Protein AF-A0A8T3M3W5-F1 (afdb_monomer_lite)

pLDDT: mean 84.61, std 10.12, range [53.41, 94.5]

Foldseek 3Di:
DVVVVVVVVLVVQLVVCVPPPPDSVVCLVVVCVVVVHDRPVPD

Radius of gyration: 10.34 Å; chains: 1; bounding box: 22×16×31 Å

Sequence (43 aa):
MELLLQAIIQGVVQGLTEFLPISSSAHLILLPRLLGWDDPFLT

Secondary structure (DSSP, 8-state):
-HHHHHHHHHHHHHHHHTTTTS-HHHHHHHHHHHHT---TTT-

Structure (mmCIF, N/CA/C/O backbone):
data_AF-A0A8T3M3W5-F1
#
_entry.id   AF-A0A8T3M3W5-F1
#
loop_
_atom_site.group_PDB
_atom_site.id
_atom_site.type_symbol
_atom_site.label_atom_id
_atom_site.label_alt_id
_atom_site.label_comp_id
_atom_site.label_asym_id
_atom_site.label_entity_id
_atom_site.label_seq_id
_atom_site.pdbx_PDB_ins_code
_atom_site.Cartn_x
_atom_site.Cartn_y
_atom_site.Cartn_z
_atom_site.occupancy
_atom_site.B_iso_or_equiv
_atom_site.auth_seq_id
_atom_site.auth_comp_id
_atom_site.auth_asym_id
_atom_site.auth_atom_id
_atom_site.pdbx_PDB_model_num
ATOM 1 N N . MET A 1 1 ? -3.533 -1.858 18.999 1.00 53.41 1 MET A N 1
ATOM 2 C CA . MET A 1 1 ? -2.816 -3.087 18.592 1.00 53.41 1 MET A CA 1
ATOM 3 C C . MET A 1 1 ? -2.967 -3.353 17.089 1.00 53.41 1 MET A C 1
ATOM 5 O O . MET A 1 1 ? -1.983 -3.739 16.483 1.00 53.41 1 MET A O 1
ATOM 9 N N . GLU A 1 2 ? -4.130 -3.064 16.483 1.00 70.44 2 GLU A N 1
ATOM 10 C CA . GLU A 1 2 ? -4.400 -3.184 15.029 1.00 70.44 2 GLU A CA 1
ATOM 11 C C . GLU A 1 2 ? -3.458 -2.361 14.121 1.00 70.44 2 GLU A C 1
ATOM 13 O O . GLU A 1 2 ? -2.868 -2.909 13.197 1.00 70.44 2 GLU A O 1
ATOM 18 N N . LEU A 1 3 ? -3.232 -1.071 14.418 1.00 83.25 3 LEU A N 1
ATOM 19 C CA . LEU A 1 3 ? -2.457 -0.156 13.554 1.00 83.25 3 LEU A CA 1
ATOM 20 C C . LEU A 1 3 ? -1.024 -0.620 13.244 1.00 83.25 3 LEU A C 1
ATOM 22 O O . LEU A 1 3 ? -0.560 -0.461 12.121 1.00 83.25 3 LEU A O 1
ATOM 26 N N . LEU A 1 4 ? -0.312 -1.197 14.221 1.00 89.81 4 LEU A N 1
ATOM 27 C CA . LEU A 1 4 ? 1.070 -1.644 14.007 1.00 89.81 4 LEU A CA 1
ATOM 28 C C . LEU A 1 4 ? 1.124 -2.852 13.066 1.00 89.81 4 LEU A C 1
ATOM 30 O O . LEU A 1 4 ? 1.976 -2.903 12.184 1.00 89.81 4 LEU A O 1
ATOM 34 N N . LEU A 1 5 ? 0.205 -3.807 13.229 1.00 90.62 5 LEU A N 1
ATOM 35 C CA . LEU A 1 5 ? 0.124 -4.976 12.357 1.00 90.62 5 LEU A CA 1
ATOM 36 C C . LEU A 1 5 ? -0.265 -4.570 10.930 1.00 90.62 5 LEU A C 1
ATOM 38 O O . LEU A 1 5 ? 0.368 -5.016 9.976 1.00 90.62 5 LEU A O 1
ATOM 42 N N . GLN A 1 6 ? -1.245 -3.674 10.787 1.00 89.44 6 GLN A N 1
ATOM 43 C CA . GLN A 1 6 ? -1.653 -3.123 9.493 1.00 89.44 6 GLN A CA 1
ATOM 44 C C . GLN A 1 6 ? -0.496 -2.387 8.805 1.00 89.44 6 GLN A C 1
ATOM 46 O O . GLN A 1 6 ? -0.227 -2.639 7.633 1.00 89.44 6 GLN A O 1
ATOM 51 N N . ALA A 1 7 ? 0.247 -1.552 9.541 1.00 90.31 7 ALA A N 1
ATOM 52 C CA . ALA A 1 7 ? 1.411 -0.836 9.019 1.00 90.31 7 ALA A CA 1
ATOM 53 C C . ALA A 1 7 ? 2.544 -1.781 8.589 1.00 90.31 7 ALA A C 1
ATOM 55 O O . ALA A 1 7 ? 3.159 -1.559 7.547 1.00 90.31 7 ALA A O 1
ATOM 56 N N . ILE A 1 8 ? 2.800 -2.856 9.344 1.00 94.00 8 ILE A N 1
ATOM 57 C CA . ILE A 1 8 ? 3.785 -3.881 8.964 1.00 94.00 8 ILE A CA 1
ATOM 58 C C . ILE A 1 8 ? 3.352 -4.582 7.671 1.00 94.00 8 ILE A C 1
ATOM 60 O O . ILE A 1 8 ? 4.160 -4.714 6.754 1.00 94.00 8 ILE A O 1
ATOM 64 N N . ILE A 1 9 ? 2.085 -4.996 7.563 1.00 92.75 9 ILE A N 1
ATOM 65 C CA . ILE A 1 9 ? 1.564 -5.676 6.368 1.00 92.75 9 ILE A CA 1
ATOM 66 C C . ILE A 1 9 ? 1.629 -4.752 5.143 1.00 92.75 9 ILE A C 1
ATOM 68 O O . ILE A 1 9 ? 2.151 -5.152 4.104 1.00 92.75 9 ILE A O 1
ATOM 72 N N . GLN A 1 10 ? 1.162 -3.508 5.273 1.00 91.62 10 GLN A N 1
ATOM 73 C CA . GLN A 1 10 ? 1.235 -2.483 4.225 1.00 91.62 10 GLN A CA 1
ATOM 74 C C . GLN A 1 10 ? 2.682 -2.211 3.802 1.00 91.62 10 GLN A C 1
ATOM 76 O O . GLN A 1 10 ? 2.980 -2.191 2.611 1.00 91.62 10 GLN A O 1
ATOM 81 N N . GLY A 1 11 ? 3.600 -2.075 4.764 1.00 93.00 11 GLY A N 1
ATOM 82 C CA . GLY A 1 11 ? 5.021 -1.857 4.501 1.00 93.00 11 GLY A CA 1
ATOM 83 C C . GLY A 1 11 ? 5.677 -3.021 3.756 1.00 93.00 11 GLY A C 1
ATOM 84 O O . GLY A 1 11 ? 6.461 -2.792 2.838 1.00 93.00 11 GLY A O 1
ATOM 85 N N . VAL A 1 12 ? 5.320 -4.266 4.091 1.00 94.50 12 VAL A N 1
A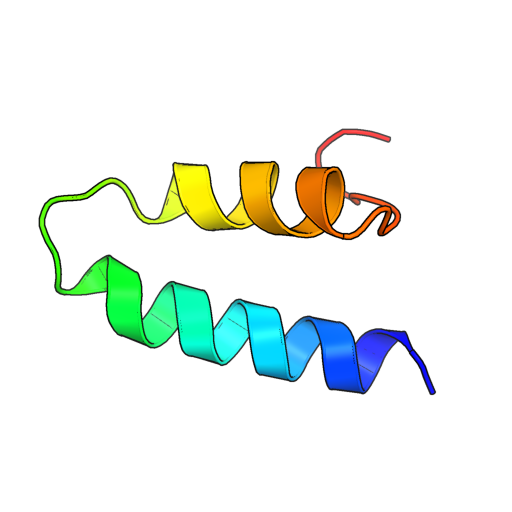TOM 86 C CA . VAL A 1 12 ? 5.793 -5.453 3.360 1.00 94.50 12 VAL A CA 1
ATOM 87 C C . VAL A 1 12 ? 5.233 -5.474 1.939 1.00 94.50 12 VAL A C 1
ATOM 89 O O . VAL A 1 12 ? 5.997 -5.661 0.994 1.00 94.50 12 VAL 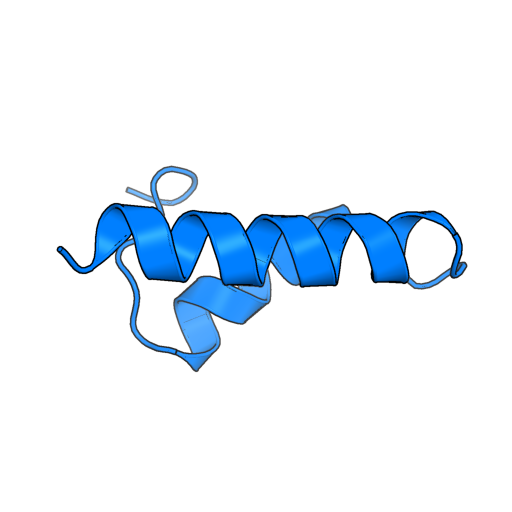A O 1
ATOM 92 N N . VAL A 1 13 ? 3.928 -5.252 1.755 1.00 93.31 13 VAL A N 1
ATOM 93 C CA . VAL A 1 13 ? 3.315 -5.245 0.416 1.00 93.31 13 VAL A CA 1
ATOM 94 C C . VAL A 1 13 ? 3.884 -4.120 -0.448 1.00 93.31 13 VAL A C 1
ATOM 96 O O . VAL A 1 13 ? 4.239 -4.367 -1.599 1.00 93.31 13 VAL A O 1
ATOM 99 N N . GLN A 1 14 ? 4.051 -2.916 0.095 1.00 92.56 14 GLN A N 1
ATOM 100 C CA . GLN A 1 14 ? 4.689 -1.799 -0.602 1.00 92.56 14 GLN A CA 1
ATOM 101 C C . GLN A 1 14 ? 6.130 -2.142 -0.989 1.00 92.56 14 GLN A C 1
ATOM 103 O O . GLN A 1 14 ? 6.496 -2.039 -2.156 1.00 92.56 14 GLN A O 1
ATOM 108 N N . GLY A 1 15 ? 6.925 -2.620 -0.029 1.00 93.44 15 GLY A N 1
ATOM 109 C CA . GLY A 1 15 ? 8.319 -2.986 -0.259 1.00 93.44 15 GLY A CA 1
ATOM 110 C C . GLY A 1 15 ? 8.487 -4.088 -1.304 1.00 93.44 15 GLY A C 1
ATOM 111 O O . GLY A 1 15 ? 9.475 -4.085 -2.026 1.00 93.44 15 GLY A O 1
ATOM 112 N N . LEU A 1 16 ? 7.527 -5.006 -1.433 1.00 92.88 16 LEU A N 1
ATOM 113 C CA . LEU A 1 16 ? 7.534 -6.017 -2.491 1.00 92.88 16 LEU A CA 1
ATOM 114 C C . LEU A 1 16 ? 7.068 -5.444 -3.837 1.00 92.88 16 LEU A C 1
ATOM 116 O O . LEU A 1 16 ? 7.704 -5.680 -4.860 1.00 92.88 16 LEU A O 1
ATOM 120 N N . THR A 1 17 ? 5.967 -4.695 -3.852 1.00 92.69 17 THR A N 1
ATOM 121 C CA . THR A 1 17 ? 5.307 -4.236 -5.088 1.00 92.69 17 THR A CA 1
ATOM 122 C C . THR A 1 17 ? 6.013 -3.060 -5.756 1.00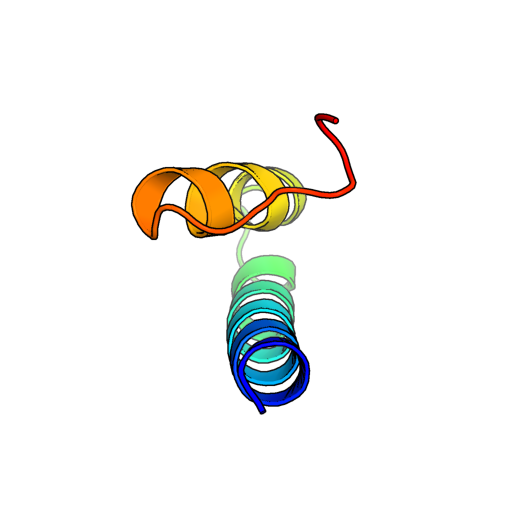 92.69 17 THR A C 1
ATOM 124 O O . THR A 1 17 ? 5.827 -2.864 -6.951 1.00 92.69 17 THR A O 1
ATOM 127 N N . GLU A 1 18 ? 6.857 -2.313 -5.043 1.00 91.19 18 GLU A N 1
ATOM 128 C CA . GLU A 1 18 ? 7.613 -1.183 -5.599 1.00 91.19 18 GLU A CA 1
ATOM 129 C C . GLU A 1 18 ? 8.701 -1.608 -6.597 1.00 91.19 18 GLU A C 1
ATOM 131 O O . GLU A 1 18 ? 9.026 -0.862 -7.519 1.00 91.19 18 GLU A O 1
ATOM 136 N N . PHE A 1 19 ? 9.205 -2.838 -6.478 1.00 90.69 19 PHE A N 1
ATOM 137 C CA . PHE A 1 19 ? 10.171 -3.403 -7.426 1.00 90.69 19 PHE A CA 1
ATOM 138 C C . PHE A 1 19 ? 9.516 -4.199 -8.560 1.00 90.69 19 PHE A C 1
ATOM 140 O O . PHE A 1 19 ? 10.200 -4.609 -9.499 1.00 90.69 19 PHE A O 1
ATOM 147 N N . LEU A 1 20 ? 8.201 -4.424 -8.492 1.00 88.69 20 LEU A N 1
ATOM 148 C CA . LEU A 1 20 ? 7.434 -5.049 -9.563 1.00 88.69 20 LEU A CA 1
ATOM 149 C C . LEU A 1 20 ? 6.732 -3.950 -10.385 1.00 88.69 20 LEU A C 1
ATOM 151 O O . LEU A 1 20 ? 6.209 -2.993 -9.820 1.00 88.69 20 LEU A O 1
ATOM 155 N N . PRO A 1 21 ? 6.645 -4.066 -11.723 1.00 86.06 21 PRO A N 1
ATOM 156 C CA . PRO A 1 21 ? 5.961 -3.083 -12.566 1.00 86.06 21 PRO A CA 1
ATOM 157 C C . PRO A 1 21 ? 4.426 -3.239 -12.488 1.00 86.06 21 PRO A C 1
ATOM 159 O O . PRO A 1 21 ? 3.764 -3.450 -13.501 1.00 86.06 21 PRO A O 1
ATOM 162 N N . ILE A 1 22 ? 3.856 -3.179 -11.277 1.00 86.81 22 ILE A N 1
ATOM 163 C CA . ILE A 1 22 ? 2.444 -3.495 -10.975 1.00 86.81 22 ILE A CA 1
ATOM 164 C C . ILE A 1 22 ? 1.703 -2.387 -10.204 1.00 86.81 22 ILE A C 1
ATOM 166 O O . ILE A 1 22 ? 0.662 -2.649 -9.615 1.00 86.81 22 ILE A O 1
ATOM 170 N N . SER A 1 23 ? 2.207 -1.146 -10.240 1.00 87.31 23 SER A N 1
ATOM 171 C CA . SER A 1 23 ? 1.680 0.020 -9.502 1.00 87.31 23 SER A CA 1
ATOM 172 C C . SER A 1 23 ? 1.626 -0.192 -7.981 1.00 87.31 23 SER A C 1
ATOM 174 O O . SER A 1 23 ? 0.684 -0.759 -7.424 1.00 87.31 23 SER A O 1
ATOM 176 N N . SER A 1 24 ? 2.633 0.323 -7.278 1.00 81.44 24 SER A N 1
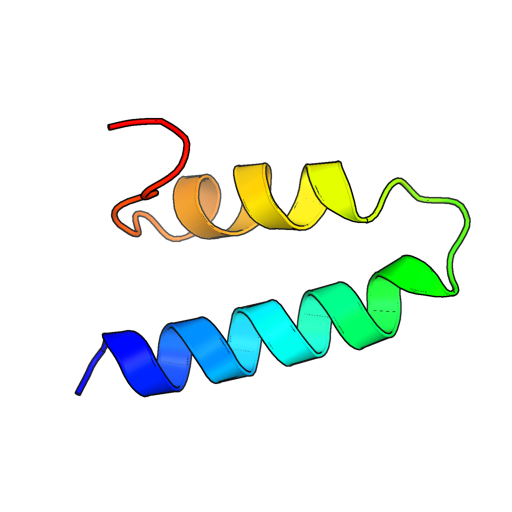ATOM 177 C CA . SER A 1 24 ? 2.712 0.232 -5.817 1.00 81.44 24 SER A CA 1
ATOM 178 C C . SER A 1 24 ? 1.574 0.994 -5.119 1.00 81.44 24 SER A C 1
ATOM 180 O O . SER A 1 24 ? 0.928 0.461 -4.219 1.00 81.44 24 SER A O 1
ATOM 182 N N . SER A 1 25 ? 1.204 2.180 -5.618 1.00 82.75 25 SER A N 1
ATOM 183 C CA . SER A 1 25 ? 0.106 2.992 -5.064 1.00 82.75 25 SER A CA 1
ATOM 184 C C . SER A 1 25 ? -1.263 2.300 -5.109 1.00 82.75 25 SER A C 1
ATOM 186 O O . SER A 1 25 ? -2.097 2.545 -4.241 1.00 82.75 25 SER A O 1
ATOM 188 N N . ALA A 1 26 ? -1.503 1.414 -6.083 1.00 85.75 26 ALA A N 1
ATOM 189 C CA . ALA A 1 26 ? -2.754 0.659 -6.162 1.00 85.75 26 ALA A CA 1
ATOM 190 C C . ALA A 1 26 ? -2.919 -0.298 -4.971 1.00 85.75 26 ALA A C 1
ATOM 192 O O . ALA A 1 26 ? -4.026 -0.478 -4.467 1.00 85.75 26 ALA A O 1
ATOM 193 N N . HIS A 1 27 ? -1.821 -0.880 -4.487 1.00 87.56 27 HIS A N 1
ATOM 194 C CA . HIS A 1 27 ? -1.848 -1.826 -3.377 1.00 87.56 27 HIS A CA 1
ATOM 195 C C . HIS A 1 27 ? -2.134 -1.129 -2.046 1.00 87.56 27 HIS A C 1
ATOM 197 O O . HIS A 1 27 ? -2.899 -1.662 -1.246 1.00 87.56 27 HIS A O 1
ATOM 203 N N . LEU A 1 28 ? -1.614 0.086 -1.850 1.00 83.50 28 LEU A N 1
ATOM 204 C CA . LEU A 1 28 ? -1.887 0.887 -0.654 1.00 83.50 28 LEU A CA 1
ATOM 205 C C . LEU A 1 28 ? -3.369 1.262 -0.505 1.00 83.50 28 LEU A C 1
ATOM 207 O O . LEU A 1 28 ? -3.837 1.382 0.616 1.00 83.50 28 LEU A O 1
ATOM 211 N N . ILE A 1 29 ? -4.104 1.396 -1.615 1.00 86.00 29 ILE A N 1
ATOM 212 C CA . ILE A 1 29 ? -5.534 1.762 -1.631 1.00 86.00 29 ILE A CA 1
ATOM 213 C C . ILE A 1 29 ? -6.439 0.518 -1.632 1.00 86.00 29 ILE A C 1
ATOM 215 O O . ILE A 1 29 ? -7.508 0.489 -1.022 1.00 86.00 29 ILE A O 1
ATOM 219 N N . LEU A 1 30 ? -6.048 -0.537 -2.354 1.00 87.94 30 LEU A N 1
ATOM 220 C CA . LEU A 1 30 ? -6.875 -1.738 -2.489 1.00 87.94 30 LEU A CA 1
ATOM 221 C C . LEU A 1 30 ? -6.763 -2.660 -1.276 1.00 87.94 30 LEU A C 1
ATOM 223 O O . LEU A 1 30 ? -7.759 -3.264 -0.885 1.00 87.94 30 LEU A O 1
ATOM 227 N N . LEU A 1 31 ? -5.582 -2.777 -0.668 1.00 89.25 31 LEU A N 1
ATOM 228 C CA . LEU A 1 31 ? -5.360 -3.703 0.439 1.00 89.25 31 LEU A CA 1
ATOM 229 C C . LEU A 1 31 ? -6.178 -3.349 1.700 1.00 89.25 31 LEU A C 1
ATOM 231 O O . LEU A 1 31 ? -6.831 -4.258 2.213 1.00 89.25 31 LEU A O 1
ATOM 235 N N . PRO A 1 32 ? -6.249 -2.082 2.172 1.00 88.19 32 PRO A N 1
ATOM 236 C CA . PRO A 1 32 ? -7.130 -1.709 3.282 1.00 88.19 32 PRO A CA 1
ATOM 237 C C . PRO A 1 32 ? -8.597 -1.988 2.952 1.00 88.19 32 PRO A C 1
ATOM 239 O O . PRO A 1 32 ? -9.313 -2.584 3.753 1.00 88.19 32 PRO A O 1
ATOM 242 N N . ARG A 1 33 ? -9.028 -1.652 1.730 1.00 86.44 33 ARG A N 1
ATOM 243 C CA . ARG A 1 33 ? -10.413 -1.834 1.279 1.00 86.44 33 ARG A CA 1
ATOM 244 C C . ARG A 1 33 ? -10.835 -3.302 1.193 1.00 86.44 33 ARG A C 1
ATOM 246 O O . ARG A 1 33 ? -11.972 -3.623 1.524 1.00 86.44 33 ARG A O 1
ATOM 253 N N . LEU A 1 34 ? -9.936 -4.190 0.765 1.00 88.44 34 LEU A N 1
ATOM 254 C CA . LEU A 1 34 ? -10.176 -5.638 0.722 1.00 88.44 34 LEU A CA 1
ATOM 255 C C . LEU A 1 34 ? -10.209 -6.265 2.120 1.00 88.44 34 LEU A C 1
ATOM 257 O O . LEU A 1 34 ? -10.935 -7.232 2.338 1.00 88.44 34 LEU A O 1
ATOM 261 N N . LEU A 1 35 ? -9.431 -5.720 3.056 1.00 87.94 35 LEU A N 1
ATOM 262 C CA . LEU A 1 35 ? -9.324 -6.218 4.428 1.00 87.94 35 LEU A CA 1
ATOM 263 C C . LEU A 1 35 ? -10.291 -5.525 5.404 1.00 87.94 35 LEU A C 1
ATOM 265 O O . LEU A 1 35 ? -10.327 -5.884 6.579 1.00 87.94 35 LEU A O 1
ATOM 269 N N . GLY A 1 36 ? 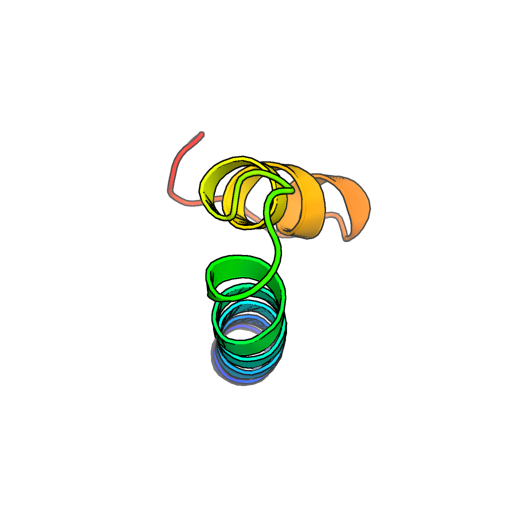-11.096 -4.569 4.924 1.00 85.31 36 GLY A N 1
ATOM 270 C CA . GLY A 1 36 ? -12.057 -3.817 5.734 1.00 85.31 36 GLY A CA 1
ATOM 271 C C . GLY A 1 36 ? -11.402 -2.875 6.748 1.00 85.31 36 GLY A C 1
ATOM 272 O O . GLY A 1 36 ? -11.991 -2.599 7.791 1.00 85.31 36 GLY A O 1
ATOM 273 N N . TRP A 1 37 ? -10.175 -2.429 6.478 1.00 88.38 37 TRP A N 1
ATOM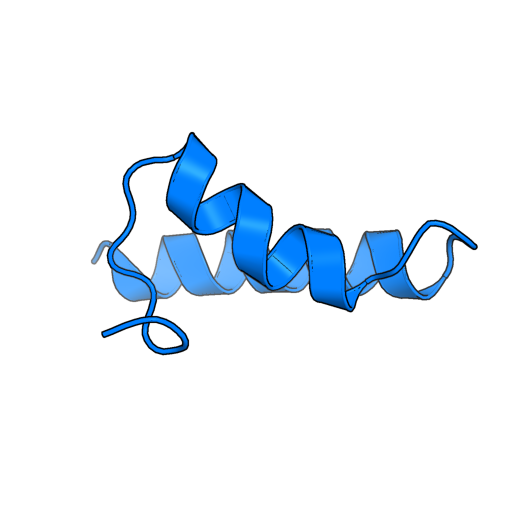 274 C CA . TRP A 1 37 ? -9.453 -1.479 7.320 1.00 88.38 37 TRP A CA 1
ATOM 275 C C . TRP A 1 37 ? -9.881 -0.046 7.008 1.00 88.38 37 TRP A C 1
ATOM 277 O O . TRP A 1 37 ? -10.196 0.280 5.864 1.00 88.38 37 TRP A O 1
ATOM 287 N N . ASP A 1 38 ? -9.873 0.799 8.039 1.00 76.81 38 ASP A N 1
ATOM 288 C CA . ASP A 1 38 ? -10.099 2.235 7.892 1.00 76.81 38 ASP A CA 1
ATOM 289 C C . ASP A 1 38 ? -8.933 2.830 7.092 1.00 76.81 38 ASP A C 1
ATOM 291 O O . ASP A 1 38 ? -7.767 2.660 7.463 1.00 76.81 38 ASP A O 1
ATOM 295 N N . ASP A 1 39 ? -9.239 3.443 5.949 1.00 71.81 39 ASP A N 1
ATOM 296 C CA . ASP A 1 39 ? -8.237 3.920 5.001 1.00 71.81 39 ASP A CA 1
ATOM 297 C C . ASP A 1 39 ? -8.045 5.435 5.169 1.00 71.81 39 ASP A C 1
ATOM 299 O O . ASP A 1 39 ? -8.908 6.204 4.746 1.00 71.81 39 ASP A O 1
ATOM 303 N N . PRO A 1 40 ? -6.921 5.904 5.743 1.00 66.50 40 PRO A N 1
ATOM 304 C CA . PRO A 1 40 ? -6.709 7.327 6.007 1.00 66.50 40 PRO A CA 1
ATOM 305 C C . PRO A 1 40 ? -6.580 8.179 4.735 1.00 66.50 40 PRO A C 1
ATOM 307 O O . PRO A 1 40 ? -6.501 9.401 4.836 1.00 66.50 40 PRO A O 1
ATOM 310 N N . PHE A 1 41 ? -6.512 7.570 3.546 1.00 66.38 41 PHE A N 1
ATOM 311 C CA . PHE A 1 41 ? -6.464 8.289 2.272 1.00 66.38 41 PHE A CA 1
ATOM 312 C C . PHE A 1 41 ? -7.850 8.503 1.644 1.00 66.38 41 PHE A C 1
ATOM 314 O O . PHE A 1 41 ? -7.957 9.244 0.664 1.00 66.38 41 PHE A O 1
ATOM 321 N N . LEU A 1 42 ? -8.896 7.854 2.168 1.00 61.88 42 LEU A N 1
ATOM 322 C CA . LEU A 1 42 ? -10.263 7.902 1.632 1.00 61.88 42 LEU A CA 1
ATOM 323 C C . LEU A 1 42 ? -11.314 8.403 2.641 1.00 61.88 42 LEU A C 1
ATOM 325 O O . LEU A 1 42 ? -12.473 8.568 2.244 1.00 61.88 42 LEU A O 1
ATOM 329 N N . THR A 1 43 ? -10.920 8.664 3.891 1.00 57.12 43 THR A N 1
ATOM 330 C CA . THR A 1 43 ? -11.748 9.233 4.971 1.00 57.12 43 THR A CA 1
ATOM 331 C C . THR A 1 43 ? -11.252 10.618 5.372 1.00 57.12 43 THR A C 1
ATOM 333 O O . THR A 1 43 ? -12.113 11.500 5.591 1.00 57.12 43 THR A O 1
#